Protein AF-A0A969F5T5-F1 (afdb_monomer_lite)

Radius of gyration: 12.94 Å; chains: 1; bounding box: 34×20×30 Å

Secondary structure (DSSP, 8-state):
-EEEEEPPP-SS--TT--SS--S-TTTGGGSTT-EEEEETTS-S-HHHH-HHHHHHHHHHHHTT-

pLDDT: mean 89.47, std 11.22, range [48.88, 98.25]

Sequence (65 aa):
MTVLRAMRNEGARDVMNFANSPTWPELANQFAQGRDVHLAHLTHFIPMQEPELVAKFIQAFDALV

Structure (mmCIF, N/CA/C/O backbone):
data_AF-A0A969F5T5-F1
#
_entry.id   AF-A0A969F5T5-F1
#
loop_
_atom_site.group_PDB
_atom_site.id
_atom_site.type_symbol
_atom_site.label_atom_id
_atom_site.label_alt_id
_atom_site.label_comp_id
_atom_site.label_asym_id
_atom_site.label_entity_id
_atom_site.label_seq_id
_atom_site.pdbx_PDB_ins_code
_atom_site.Cartn_x
_atom_site.Cartn_y
_atom_site.Cartn_z
_atom_site.occupancy
_atom_site.B_iso_or_equiv
_atom_site.auth_seq_id
_atom_site.auth_comp_id
_atom_site.auth_asym_id
_atom_site.auth_atom_id
_atom_site.pdbx_PDB_model_num
ATOM 1 N N . MET A 1 1 ? -4.977 0.687 11.176 1.00 90.56 1 MET A N 1
ATOM 2 C CA . MET A 1 1 ? -4.163 1.211 10.052 1.00 90.56 1 MET A CA 1
ATOM 3 C C . MET A 1 1 ? -4.228 0.207 8.921 1.00 90.56 1 MET A C 1
ATOM 5 O O . MET A 1 1 ? -3.899 -0.947 9.157 1.00 90.56 1 MET A O 1
ATOM 9 N N . THR A 1 2 ? -4.640 0.616 7.724 1.00 95.38 2 THR A N 1
ATOM 10 C CA . THR A 1 2 ? -4.671 -0.270 6.551 1.00 95.38 2 THR A CA 1
ATOM 11 C C . THR A 1 2 ? -3.528 0.093 5.612 1.00 95.38 2 THR A C 1
ATOM 13 O O . THR A 1 2 ? -3.405 1.249 5.218 1.00 95.38 2 THR A O 1
ATOM 16 N N . VAL A 1 3 ? -2.702 -0.886 5.248 1.00 96.31 3 VAL A N 1
ATOM 17 C CA . VAL A 1 3 ? -1.595 -0.735 4.299 1.00 96.31 3 VAL A CA 1
ATOM 18 C C . VAL A 1 3 ? -1.971 -1.455 3.008 1.00 96.31 3 VAL A C 1
ATOM 20 O O . VAL A 1 3 ? -2.099 -2.678 2.988 1.00 96.31 3 VAL A O 1
ATOM 23 N N . LEU A 1 4 ? -2.155 -0.699 1.925 1.00 97.00 4 LEU A N 1
ATOM 24 C CA . LEU A 1 4 ? -2.334 -1.260 0.585 1.00 97.00 4 LEU A CA 1
ATOM 25 C C . LEU A 1 4 ? -0.950 -1.486 -0.034 1.00 97.00 4 LEU A C 1
ATOM 27 O O . LEU A 1 4 ? -0.189 -0.532 -0.211 1.00 97.00 4 LEU A O 1
ATOM 31 N N . ARG A 1 5 ? -0.602 -2.736 -0.348 1.00 96.31 5 ARG A N 1
ATOM 32 C CA . ARG A 1 5 ? 0.681 -3.087 -0.973 1.00 96.31 5 ARG A CA 1
ATOM 33 C C . ARG A 1 5 ? 0.473 -3.609 -2.386 1.00 96.31 5 ARG A C 1
ATOM 35 O O . ARG A 1 5 ? -0.341 -4.494 -2.606 1.00 96.31 5 ARG A O 1
ATOM 42 N N . ALA A 1 6 ? 1.259 -3.079 -3.312 1.00 95.62 6 ALA A N 1
ATOM 43 C CA . ALA A 1 6 ? 1.326 -3.507 -4.705 1.00 95.62 6 ALA A CA 1
ATOM 44 C C . ALA A 1 6 ? 2.045 -4.859 -4.871 1.00 95.62 6 ALA A C 1
ATOM 46 O O . ALA A 1 6 ? 2.537 -5.435 -3.894 1.00 95.62 6 ALA A O 1
ATOM 47 N N . MET A 1 7 ? 2.165 -5.318 -6.117 1.00 93.19 7 MET A N 1
ATOM 48 C CA . MET A 1 7 ? 2.943 -6.498 -6.493 1.00 93.19 7 MET A CA 1
ATOM 49 C C . MET A 1 7 ? 4.374 -6.459 -5.948 1.00 93.19 7 MET A C 1
ATOM 51 O O . MET A 1 7 ? 5.025 -5.413 -5.925 1.00 93.19 7 MET A O 1
ATOM 55 N N . ARG A 1 8 ? 4.881 -7.602 -5.486 1.00 86.44 8 ARG A N 1
ATOM 56 C CA . ARG A 1 8 ? 6.224 -7.716 -4.906 1.00 86.44 8 ARG A CA 1
ATOM 57 C C . ARG A 1 8 ? 7.271 -7.915 -6.003 1.00 86.44 8 ARG A C 1
ATOM 59 O O . ARG A 1 8 ? 7.009 -8.571 -7.000 1.00 86.44 8 ARG A O 1
ATOM 66 N N . ASN A 1 9 ? 8.485 -7.416 -5.774 1.00 80.44 9 ASN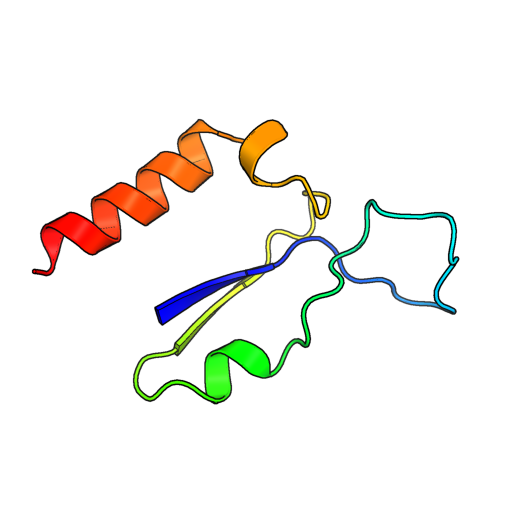 A N 1
ATOM 67 C CA . ASN A 1 9 ? 9.635 -7.853 -6.560 1.00 80.44 9 ASN A CA 1
ATOM 68 C C . ASN A 1 9 ? 10.116 -9.227 -6.054 1.00 80.44 9 ASN A C 1
ATOM 70 O O . ASN A 1 9 ? 10.530 -9.338 -4.898 1.00 80.44 9 ASN A O 1
ATOM 74 N N . GLU A 1 10 ? 10.051 -10.256 -6.897 1.00 72.81 10 GLU A N 1
ATOM 75 C C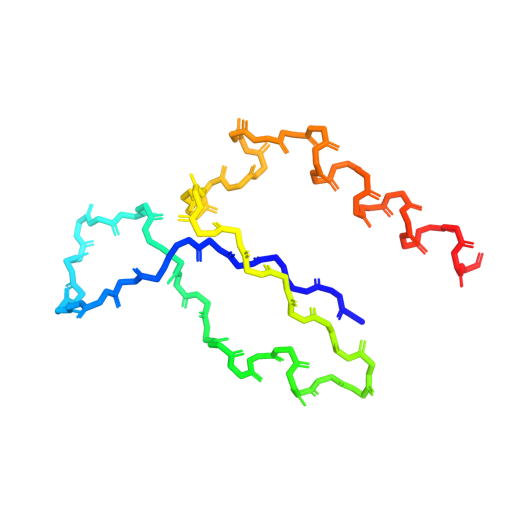A . GLU A 1 10 ? 10.522 -11.615 -6.577 1.00 72.81 10 GLU A CA 1
ATOM 76 C C . GLU A 1 10 ? 12.023 -11.828 -6.864 1.00 72.81 10 GLU A C 1
ATOM 78 O O . GLU A 1 10 ? 12.544 -12.920 -6.650 1.00 72.81 10 GLU A O 1
ATOM 83 N N . GLY A 1 11 ? 12.747 -10.791 -7.301 1.00 74.19 11 GLY A N 1
ATOM 84 C CA . GLY A 1 11 ? 14.166 -10.867 -7.651 1.00 74.19 11 GLY A CA 1
ATOM 85 C C . GLY A 1 11 ? 15.008 -9.696 -7.142 1.00 74.19 11 GLY A C 1
ATOM 86 O O . GLY A 1 11 ? 14.611 -8.934 -6.256 1.00 74.19 11 GLY A O 1
ATOM 87 N N . ALA A 1 12 ? 16.211 -9.557 -7.711 1.00 71.62 12 ALA A N 1
ATOM 88 C CA . ALA A 1 12 ? 17.068 -8.407 -7.449 1.00 71.62 12 ALA A CA 1
ATOM 89 C C . ALA A 1 12 ? 16.304 -7.105 -7.740 1.00 71.62 12 ALA A C 1
ATOM 91 O O . ALA A 1 12 ? 15.535 -7.007 -8.702 1.00 71.62 12 ALA A O 1
ATOM 92 N N . ARG A 1 13 ? 16.495 -6.099 -6.8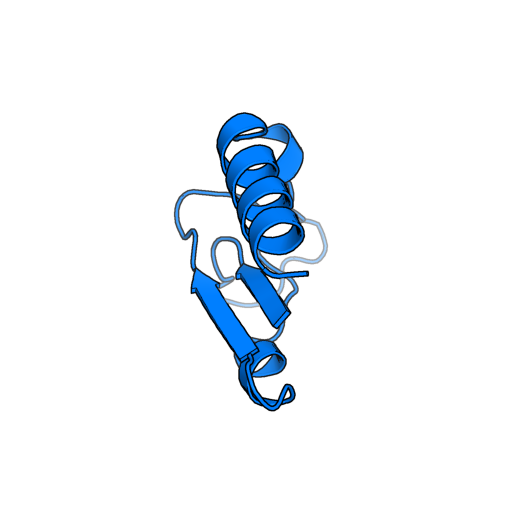83 1.00 69.38 13 ARG A N 1
ATOM 93 C CA . ARG A 1 13 ? 15.869 -4.790 -7.069 1.00 69.38 13 ARG A CA 1
ATOM 94 C C . ARG A 1 13 ? 16.454 -4.151 -8.325 1.00 69.38 13 ARG A C 1
ATOM 96 O O . ARG A 1 13 ? 17.577 -3.661 -8.295 1.00 69.38 13 ARG A O 1
ATOM 103 N N . ASP A 1 14 ? 15.695 -4.173 -9.416 1.00 77.81 14 ASP A N 1
ATOM 104 C CA . ASP A 1 14 ? 15.986 -3.320 -10.559 1.00 77.81 14 ASP A CA 1
ATOM 105 C C . ASP A 1 14 ? 15.739 -1.873 -10.123 1.00 77.81 14 ASP A C 1
ATOM 107 O O . ASP A 1 14 ? 14.610 -1.483 -9.822 1.00 77.81 14 ASP A O 1
ATOM 111 N N . VAL A 1 15 ? 16.823 -1.105 -10.023 1.00 72.62 15 VAL A N 1
ATOM 112 C CA . VAL A 1 15 ? 16.825 0.274 -9.515 1.00 72.62 15 VAL A CA 1
ATOM 113 C C . VAL A 1 15 ? 16.001 1.203 -10.413 1.00 72.62 15 VAL A C 1
ATOM 115 O O . VAL A 1 15 ? 15.543 2.243 -9.948 1.00 72.62 15 VAL A O 1
ATOM 118 N N . MET A 1 16 ? 15.764 0.816 -11.670 1.00 80.94 16 MET A N 1
ATOM 119 C CA . MET A 1 16 ? 14.976 1.595 -12.626 1.00 80.94 16 MET A CA 1
ATOM 120 C C . MET A 1 16 ? 13.505 1.160 -12.710 1.00 80.94 16 MET A C 1
ATOM 122 O O . MET A 1 16 ? 12.716 1.818 -13.388 1.00 80.94 16 MET A O 1
ATOM 126 N N . ASN A 1 17 ? 13.104 0.084 -12.021 1.00 83.00 17 ASN A N 1
ATOM 127 C CA . ASN A 1 17 ? 11.725 -0.397 -12.027 1.00 83.00 17 ASN A CA 1
ATOM 128 C C . ASN A 1 17 ? 10.954 0.067 -10.780 1.00 83.00 17 ASN A C 1
ATOM 130 O O . ASN A 1 17 ? 11.018 -0.543 -9.710 1.00 83.00 17 ASN A O 1
ATOM 134 N N . PHE A 1 18 ? 10.151 1.116 -10.954 1.00 86.31 18 PHE A N 1
ATOM 135 C CA . PHE A 1 18 ? 9.299 1.692 -9.907 1.00 86.31 18 PHE A CA 1
ATOM 136 C C . PHE A 1 18 ? 7.919 1.035 -9.796 1.00 86.31 18 PHE A C 1
ATOM 138 O O . PHE A 1 18 ? 7.102 1.464 -8.984 1.00 86.31 18 PHE A O 1
ATOM 145 N N . ALA A 1 19 ? 7.626 0.014 -10.605 1.00 89.56 19 ALA A N 1
ATOM 146 C CA . ALA A 1 19 ? 6.312 -0.613 -10.611 1.00 89.56 19 ALA A CA 1
ATOM 147 C C . ALA A 1 19 ? 6.100 -1.529 -9.395 1.00 89.56 19 ALA A C 1
ATOM 149 O O . ALA A 1 19 ? 4.974 -1.687 -8.936 1.00 89.56 19 ALA A O 1
ATOM 150 N N . ASN A 1 20 ? 7.154 -2.125 -8.841 1.00 90.75 20 ASN A N 1
ATOM 151 C CA . ASN A 1 20 ? 7.026 -3.043 -7.710 1.00 90.75 20 ASN A CA 1
ATOM 152 C C . ASN A 1 20 ? 6.799 -2.302 -6.388 1.00 90.75 20 ASN A C 1
ATOM 154 O O . ASN A 1 20 ? 7.314 -1.208 -6.172 1.00 90.75 20 ASN A O 1
ATOM 158 N N . SER A 1 21 ? 6.094 -2.940 -5.455 1.00 91.31 21 SER A N 1
ATOM 159 C CA . SER A 1 21 ? 5.914 -2.439 -4.099 1.00 91.31 21 SER A CA 1
ATOM 160 C C . SER A 1 21 ? 7.268 -2.270 -3.404 1.00 91.31 21 SER A C 1
ATOM 162 O O . SER A 1 21 ? 7.995 -3.252 -3.213 1.00 91.31 21 SER A O 1
ATOM 164 N N . PRO A 1 22 ? 7.615 -1.048 -2.966 1.00 89.00 22 PRO A N 1
ATOM 165 C CA . PRO A 1 22 ? 8.774 -0.834 -2.115 1.00 89.00 22 PRO A CA 1
ATOM 166 C C . PRO A 1 22 ? 8.471 -1.163 -0.647 1.00 89.00 22 PRO A C 1
ATOM 168 O O . PRO A 1 22 ? 9.388 -1.152 0.176 1.00 89.00 22 PRO A O 1
ATOM 171 N N . THR A 1 23 ? 7.203 -1.426 -0.320 1.00 92.00 23 THR A N 1
ATOM 172 C CA . THR A 1 23 ? 6.696 -1.551 1.042 1.00 92.00 23 THR A CA 1
ATOM 173 C C . THR A 1 23 ? 7.095 -2.887 1.655 1.00 92.00 23 THR A C 1
ATOM 175 O O . THR A 1 23 ? 6.844 -3.954 1.094 1.00 92.00 23 THR A O 1
ATOM 178 N N . TRP A 1 24 ? 7.690 -2.827 2.845 1.00 93.44 24 TRP A N 1
ATOM 179 C CA . TRP A 1 24 ? 8.041 -4.010 3.624 1.00 93.44 24 TRP A CA 1
ATOM 180 C C . TRP A 1 24 ? 6.775 -4.795 4.028 1.00 93.44 24 TRP A C 1
ATOM 182 O O . TRP A 1 24 ? 5.863 -4.183 4.586 1.00 93.44 24 TRP A O 1
ATOM 192 N N . PRO A 1 25 ? 6.692 -6.122 3.783 1.00 93.00 25 PRO A N 1
ATOM 193 C CA . PRO A 1 25 ? 5.480 -6.899 4.071 1.00 93.00 25 PRO A CA 1
ATOM 194 C C . PRO A 1 25 ? 5.036 -6.899 5.539 1.00 93.00 25 PRO A C 1
ATOM 196 O O . PRO A 1 25 ? 3.847 -6.996 5.810 1.00 93.00 25 PRO A O 1
ATOM 199 N N . GLU A 1 26 ? 5.964 -6.734 6.482 1.00 95.38 26 GLU A N 1
ATOM 200 C CA . GLU A 1 26 ? 5.653 -6.744 7.919 1.00 95.38 26 GLU A CA 1
ATOM 201 C C . GLU A 1 26 ? 5.240 -5.367 8.462 1.00 95.38 26 GLU A C 1
ATOM 203 O O . GLU A 1 26 ? 4.985 -5.227 9.659 1.00 95.38 26 GLU A O 1
ATOM 208 N N . LEU A 1 27 ? 5.175 -4.330 7.615 1.00 96.06 27 LEU A N 1
ATOM 209 C CA . LEU A 1 27 ? 4.865 -2.966 8.052 1.00 96.06 27 LEU A CA 1
ATOM 210 C C . LEU A 1 27 ? 3.509 -2.888 8.763 1.00 96.06 27 LEU A C 1
ATOM 212 O O . LEU A 1 27 ? 3.398 -2.228 9.794 1.00 96.06 27 LEU A O 1
ATOM 216 N N . ALA A 1 28 ? 2.487 -3.571 8.241 1.00 96.75 28 ALA A N 1
ATOM 217 C CA . ALA A 1 28 ? 1.168 -3.584 8.864 1.00 96.75 28 ALA A CA 1
ATOM 218 C C . ALA A 1 28 ? 1.222 -4.166 10.289 1.00 96.75 28 ALA A C 1
ATOM 220 O O . ALA A 1 28 ? 0.582 -3.625 11.186 1.00 96.75 28 ALA A O 1
ATOM 221 N N . ASN A 1 29 ? 2.050 -5.187 10.526 1.00 97.00 29 ASN A N 1
ATOM 222 C CA . ASN A 1 29 ? 2.169 -5.863 11.823 1.00 97.00 29 ASN A CA 1
ATOM 223 C C . ASN A 1 29 ? 2.766 -4.968 12.923 1.00 97.00 29 ASN A C 1
ATOM 225 O O . ASN A 1 29 ? 2.641 -5.282 14.103 1.00 97.00 29 ASN A O 1
ATOM 229 N N . GLN A 1 30 ? 3.378 -3.837 12.556 1.00 97.88 30 GLN A N 1
ATOM 230 C CA . GLN A 1 30 ? 3.892 -2.852 13.512 1.00 97.88 30 GLN A CA 1
ATOM 231 C C . GLN A 1 30 ? 2.786 -1.967 14.118 1.00 97.88 30 GLN A C 1
ATOM 233 O O . GLN A 1 30 ? 3.043 -1.204 15.047 1.00 97.88 30 GLN A O 1
ATOM 238 N N . PHE A 1 31 ? 1.550 -2.058 13.616 1.00 95.44 31 PHE A N 1
ATOM 239 C CA . PHE A 1 31 ? 0.398 -1.323 14.136 1.00 95.44 31 PHE A CA 1
ATOM 240 C C . PHE A 1 31 ? -0.532 -2.255 14.927 1.00 95.44 31 PHE A C 1
ATOM 242 O O . PHE A 1 31 ? -0.883 -3.331 14.4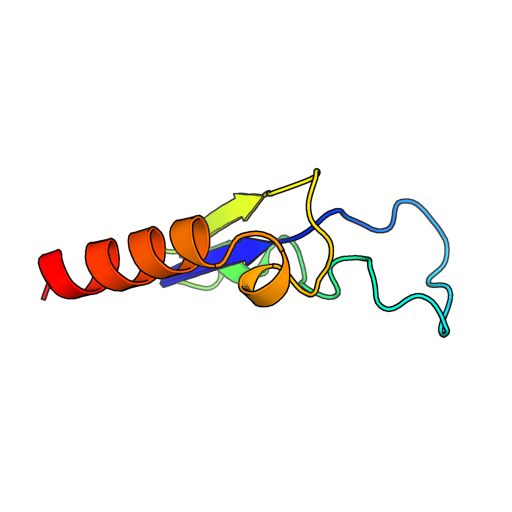53 1.00 95.44 31 PHE A O 1
ATOM 249 N N . ALA A 1 32 ? -1.024 -1.803 16.090 1.00 94.25 32 ALA A N 1
ATOM 250 C CA . ALA A 1 32 ? -1.895 -2.593 16.980 1.00 94.25 32 ALA A CA 1
ATOM 251 C C . ALA A 1 32 ? -3.168 -3.144 16.302 1.00 94.25 32 ALA A C 1
ATOM 253 O O . ALA A 1 32 ? -3.650 -4.217 16.648 1.00 94.25 32 ALA A O 1
ATOM 254 N N . GLN A 1 33 ? -3.704 -2.415 15.322 1.00 92.38 33 GLN A N 1
ATOM 255 C CA . GLN A 1 33 ? -4.814 -2.842 14.460 1.00 92.38 33 GLN A CA 1
ATOM 256 C C . GLN A 1 33 ? -4.413 -2.671 12.991 1.00 92.38 33 GLN A C 1
ATOM 258 O O . GLN A 1 33 ? -5.081 -1.998 12.196 1.00 92.38 33 GLN A O 1
ATOM 263 N N . GLY A 1 34 ? -3.221 -3.164 12.665 1.00 93.88 34 GLY A N 1
ATOM 264 C CA . GLY A 1 34 ? -2.696 -3.188 11.314 1.00 93.88 34 GLY A CA 1
ATOM 265 C C . GLY A 1 34 ? -3.439 -4.180 10.431 1.00 93.88 34 GLY A C 1
ATOM 266 O O . GLY A 1 34 ? -3.707 -5.307 10.837 1.00 93.88 34 GLY A O 1
ATOM 267 N N . ARG A 1 35 ? -3.752 -3.770 9.205 1.00 95.19 35 ARG A N 1
ATOM 268 C CA . ARG A 1 35 ? -4.290 -4.643 8.165 1.00 95.19 35 ARG A CA 1
ATOM 269 C C . ARG A 1 35 ? -3.454 -4.489 6.909 1.00 95.19 35 ARG A C 1
ATOM 271 O O . ARG A 1 35 ? -3.352 -3.389 6.373 1.00 95.19 35 ARG A O 1
ATOM 278 N N . ASP A 1 36 ? -2.903 -5.593 6.432 1.00 96.19 36 ASP A N 1
ATOM 279 C CA . ASP A 1 36 ? -2.233 -5.652 5.139 1.00 96.19 36 ASP A CA 1
ATOM 280 C C . ASP A 1 36 ? -3.228 -6.068 4.050 1.00 96.19 36 ASP A C 1
ATOM 282 O O . ASP A 1 36 ? -3.973 -7.036 4.216 1.00 96.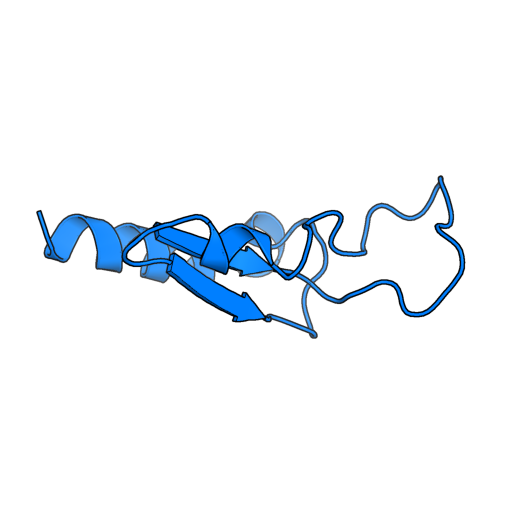19 36 ASP A O 1
ATOM 286 N N . VAL A 1 37 ? -3.268 -5.329 2.941 1.00 96.62 37 VAL A N 1
ATOM 287 C CA . VAL A 1 37 ? -4.051 -5.688 1.753 1.00 96.62 37 VAL A CA 1
ATOM 288 C C . VAL A 1 37 ? -3.106 -5.742 0.566 1.00 96.62 37 VAL A C 1
ATOM 290 O O . VAL A 1 37 ? -2.652 -4.713 0.063 1.00 96.62 37 VAL A O 1
ATOM 293 N N . HIS A 1 38 ? -2.811 -6.957 0.117 1.00 95.81 38 HIS A N 1
ATOM 294 C CA . HIS A 1 38 ? -1.920 -7.191 -1.008 1.00 95.81 38 HIS A CA 1
ATOM 295 C C . HIS A 1 38 ? -2.700 -7.210 -2.330 1.00 95.81 38 HIS A C 1
ATOM 297 O O . HIS A 1 38 ? -3.550 -8.069 -2.551 1.00 95.81 38 HIS A O 1
ATOM 303 N N . LEU A 1 39 ? -2.390 -6.261 -3.208 1.00 96.81 39 LEU A N 1
ATOM 304 C CA . LEU A 1 39 ? -2.990 -6.046 -4.523 1.00 96.81 39 LEU A CA 1
ATOM 305 C C . LEU A 1 39 ? -1.954 -6.418 -5.590 1.00 96.81 39 LEU A C 1
ATOM 307 O O . LEU A 1 39 ? -1.317 -5.558 -6.197 1.00 96.81 39 LEU A O 1
ATOM 311 N N . ALA A 1 40 ? -1.739 -7.724 -5.765 1.00 94.75 40 ALA A N 1
ATOM 312 C CA . ALA A 1 40 ? -0.671 -8.269 -6.607 1.00 94.75 40 ALA A CA 1
ATOM 313 C C . ALA A 1 40 ? -0.822 -7.950 -8.107 1.00 94.75 40 ALA A C 1
ATOM 315 O O . ALA A 1 40 ? 0.120 -8.142 -8.866 1.00 94.75 40 ALA A O 1
ATOM 316 N N . HIS A 1 41 ? -1.990 -7.472 -8.539 1.00 95.75 41 HIS A N 1
ATOM 317 C CA . HIS A 1 41 ? -2.246 -7.036 -9.913 1.00 95.75 41 HIS A CA 1
ATOM 318 C C . HIS A 1 41 ? -1.943 -5.549 -10.148 1.00 95.75 41 HIS A C 1
ATOM 320 O O . HIS A 1 41 ? -2.039 -5.081 -11.281 1.00 95.75 41 HIS A O 1
ATOM 326 N N . LEU A 1 42 ? -1.580 -4.804 -9.100 1.00 96.88 42 LEU A N 1
ATOM 327 C CA . LEU A 1 42 ? -1.291 -3.376 -9.170 1.00 96.88 42 LEU A CA 1
ATOM 328 C C . LEU A 1 42 ? 0.189 -3.089 -8.950 1.00 96.88 42 LEU A C 1
ATOM 330 O O . LEU A 1 42 ? 0.895 -3.791 -8.225 1.00 96.88 42 LEU A O 1
ATOM 334 N N . THR A 1 43 ? 0.638 -2.005 -9.568 1.00 95.19 43 THR A N 1
ATOM 335 C CA . THR A 1 43 ? 1.957 -1.414 -9.365 1.00 95.19 43 THR A CA 1
ATOM 336 C C . THR A 1 43 ? 1.959 -0.517 -8.128 1.00 95.19 43 THR A C 1
ATOM 338 O O . THR A 1 43 ? 0.916 -0.238 -7.539 1.00 95.19 43 THR A O 1
ATOM 341 N N . HIS A 1 44 ? 3.129 -0.009 -7.739 1.00 94.06 44 HIS A N 1
ATOM 342 C CA . HIS A 1 44 ? 3.287 0.978 -6.672 1.00 94.06 44 HIS A CA 1
ATOM 343 C C . HIS A 1 44 ? 2.361 2.199 -6.832 1.00 94.06 44 HIS A C 1
ATOM 345 O O . HIS A 1 44 ? 1.954 2.793 -5.834 1.00 94.06 44 HIS A O 1
ATOM 351 N N . PHE A 1 45 ? 1.953 2.524 -8.063 1.00 96.00 45 PHE A N 1
ATOM 352 C CA . PHE A 1 45 ? 1.029 3.611 -8.391 1.00 96.00 45 PHE A CA 1
ATOM 353 C C . PHE A 1 45 ? -0.453 3.214 -8.239 1.00 96.00 45 PHE A C 1
ATOM 355 O O . PHE A 1 45 ? -1.291 3.581 -9.064 1.00 96.00 45 PHE A O 1
ATOM 362 N N . ILE A 1 46 ? -0.793 2.500 -7.158 1.00 97.06 46 ILE A N 1
ATOM 363 C CA . ILE A 1 46 ? -2.158 2.045 -6.823 1.00 97.06 46 ILE A CA 1
ATOM 364 C C . ILE A 1 46 ? -3.203 3.170 -6.973 1.00 97.06 46 ILE A C 1
ATOM 366 O O . ILE A 1 46 ? -4.209 2.933 -7.642 1.00 97.06 46 ILE A O 1
ATOM 370 N N . PRO A 1 47 ? -2.984 4.403 -6.452 1.00 96.62 47 PRO A N 1
ATOM 371 C CA . PRO A 1 47 ? -3.986 5.468 -6.557 1.00 96.62 47 PRO A CA 1
ATOM 372 C C . PRO A 1 47 ? -4.263 5.935 -7.987 1.00 96.62 47 PRO A C 1
ATOM 374 O O . PRO A 1 47 ? -5.325 6.489 -8.242 1.00 96.62 47 PRO A O 1
ATOM 377 N N . MET A 1 48 ? -3.318 5.735 -8.909 1.00 97.62 48 MET A N 1
ATOM 378 C CA . MET A 1 48 ? -3.482 6.110 -10.315 1.00 97.62 48 MET A CA 1
ATOM 379 C C . MET A 1 48 ? -4.141 4.996 -11.131 1.00 97.62 48 MET 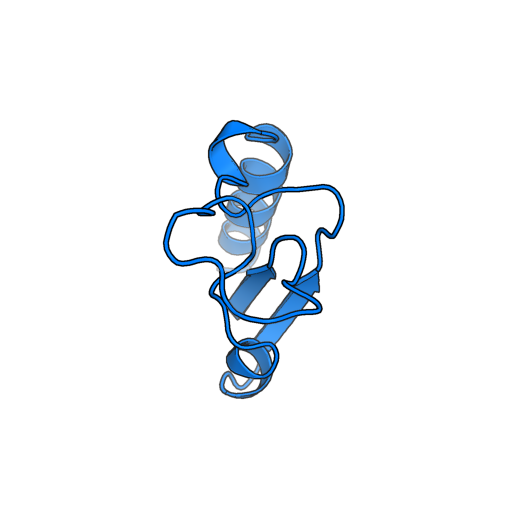A C 1
ATOM 381 O O . MET A 1 48 ? -4.847 5.290 -12.089 1.00 97.62 48 MET A O 1
ATOM 385 N N . GLN A 1 49 ? -3.902 3.730 -10.779 1.00 97.50 49 GLN A N 1
ATOM 386 C CA . GLN A 1 49 ? -4.458 2.590 -11.512 1.00 97.50 49 GLN A CA 1
ATOM 387 C C . GLN A 1 49 ? -5.901 2.274 -11.121 1.00 97.50 49 GLN A C 1
ATOM 389 O O . GLN A 1 49 ? -6.706 1.975 -11.996 1.00 97.50 49 GLN A O 1
ATOM 394 N N . GLU A 1 50 ? -6.222 2.331 -9.827 1.00 98.25 50 GLU A N 1
ATOM 395 C CA . GLU A 1 50 ? -7.568 2.051 -9.315 1.00 98.25 50 GLU A CA 1
ATOM 396 C C . GLU A 1 50 ? -7.985 3.105 -8.273 1.00 98.25 50 GLU A C 1
ATOM 398 O O . GLU A 1 50 ? -8.038 2.824 -7.067 1.00 98.25 50 GLU A O 1
ATOM 403 N N . PRO A 1 51 ? -8.273 4.346 -8.706 1.00 97.81 51 PRO A N 1
ATOM 404 C CA . PRO A 1 51 ? -8.634 5.432 -7.798 1.00 97.81 51 PRO A CA 1
ATOM 405 C C . PRO A 1 51 ? -9.908 5.135 -6.993 1.00 97.81 51 PRO A C 1
ATOM 407 O O . PRO A 1 51 ? -9.980 5.478 -5.811 1.00 97.81 51 PRO A O 1
ATOM 410 N N . GLU A 1 52 ? -10.894 4.444 -7.572 1.00 98.19 52 GLU A N 1
ATOM 411 C CA . GLU A 1 52 ? -12.136 4.078 -6.882 1.00 98.19 52 GLU A CA 1
ATOM 412 C C . GLU A 1 52 ? -11.891 3.084 -5.743 1.00 98.19 52 GLU A C 1
ATOM 414 O O . GLU A 1 52 ? -12.542 3.166 -4.699 1.00 98.19 52 GLU A O 1
ATOM 419 N N . LEU A 1 53 ? -10.952 2.146 -5.918 1.00 96.75 53 LEU A N 1
ATOM 420 C CA . LEU A 1 53 ? -10.560 1.213 -4.863 1.00 96.75 53 LEU A CA 1
ATOM 421 C C . LEU A 1 53 ? -9.957 1.976 -3.681 1.00 96.75 53 LEU A C 1
ATOM 423 O O . LEU A 1 53 ? -10.357 1.762 -2.536 1.00 96.75 53 LEU A O 1
ATOM 427 N N . VAL A 1 54 ? -9.027 2.892 -3.959 1.00 96.75 54 VAL A N 1
ATOM 428 C CA . VAL A 1 54 ? -8.374 3.710 -2.929 1.00 96.75 54 VAL A CA 1
ATOM 429 C C . VAL A 1 54 ? -9.389 4.592 -2.200 1.00 96.75 54 VAL A C 1
ATOM 431 O O . VAL A 1 54 ? -9.388 4.626 -0.969 1.00 96.75 54 VAL A O 1
ATOM 434 N N . ALA A 1 55 ? -10.310 5.229 -2.927 1.00 96.88 55 ALA A N 1
ATOM 435 C CA . ALA A 1 55 ? -11.371 6.042 -2.336 1.00 96.88 55 ALA A CA 1
ATOM 436 C C . ALA A 1 55 ? -12.259 5.236 -1.372 1.00 96.88 55 ALA A C 1
ATOM 438 O O . ALA A 1 55 ? -12.568 5.716 -0.282 1.00 96.88 55 ALA A O 1
ATOM 439 N N . LYS A 1 56 ? -12.613 3.988 -1.717 1.00 96.12 56 LYS A N 1
ATOM 440 C CA . LYS A 1 56 ? -13.380 3.100 -0.823 1.00 96.12 56 LYS A CA 1
ATOM 441 C C . LYS A 1 56 ? -12.640 2.807 0.482 1.00 96.12 56 LYS A C 1
ATOM 443 O O . LYS A 1 56 ? -13.265 2.789 1.538 1.00 96.12 56 LYS A O 1
ATOM 448 N N . PHE A 1 57 ? -11.324 2.591 0.431 1.00 95.00 57 PHE A N 1
ATOM 449 C CA . PHE A 1 57 ? -10.526 2.373 1.643 1.00 95.00 57 PHE A CA 1
ATOM 450 C C . PHE A 1 57 ? -10.440 3.621 2.525 1.00 95.00 57 PHE A C 1
ATOM 452 O O . PHE A 1 57 ? -10.476 3.486 3.746 1.00 95.00 57 PHE A O 1
ATOM 459 N N . ILE A 1 58 ? -10.364 4.812 1.922 1.00 93.69 58 ILE A N 1
ATOM 460 C CA . ILE A 1 58 ? -10.391 6.087 2.654 1.00 93.69 58 ILE A CA 1
ATOM 461 C C . ILE A 1 58 ? -11.759 6.281 3.328 1.00 93.69 58 ILE A C 1
ATOM 463 O O . ILE A 1 58 ? -11.821 6.483 4.533 1.00 93.69 58 ILE A O 1
ATOM 467 N N . GLN A 1 59 ? -12.864 6.109 2.598 1.00 94.38 59 GLN A N 1
ATOM 468 C CA . GLN A 1 59 ? -14.217 6.253 3.159 1.00 94.38 59 GLN A CA 1
ATOM 469 C C . GLN A 1 59 ? -14.514 5.245 4.279 1.00 94.38 59 GLN A C 1
ATOM 471 O O . GLN A 1 59 ? -15.169 5.576 5.264 1.00 94.38 59 GLN A O 1
ATOM 476 N N . ALA A 1 60 ? -14.027 4.008 4.147 1.00 86.38 60 ALA A N 1
ATOM 477 C CA . ALA A 1 60 ? -14.181 2.990 5.183 1.00 86.38 60 ALA A CA 1
ATOM 478 C C . ALA A 1 60 ? -13.441 3.344 6.486 1.00 86.38 60 ALA A C 1
ATOM 480 O O . ALA A 1 60 ? -13.806 2.827 7.540 1.00 86.38 60 ALA A O 1
ATOM 481 N N . PHE A 1 61 ? -12.412 4.196 6.425 1.00 76.00 61 PHE A N 1
ATOM 482 C CA . PHE A 1 61 ? -11.763 4.742 7.614 1.00 76.00 61 PHE A CA 1
ATOM 483 C C . PHE A 1 61 ? -12.635 5.816 8.274 1.00 76.00 61 PHE A C 1
ATOM 485 O O . PHE A 1 61 ? -12.868 5.732 9.476 1.00 76.00 61 PHE A O 1
ATOM 492 N N . ASP A 1 62 ? -13.177 6.753 7.493 1.00 65.31 62 ASP A N 1
ATOM 493 C CA . ASP A 1 62 ? -14.009 7.854 8.004 1.00 65.31 62 ASP A CA 1
ATOM 494 C C . ASP A 1 62 ? -15.296 7.364 8.693 1.00 65.31 62 ASP A C 1
ATOM 496 O O . ASP A 1 62 ? -15.780 7.993 9.625 1.00 65.31 62 ASP A O 1
ATOM 500 N N . ALA A 1 63 ? -15.840 6.216 8.277 1.00 61.94 63 ALA A N 1
ATOM 501 C CA . ALA A 1 63 ? -17.044 5.628 8.872 1.00 61.94 63 ALA A CA 1
ATOM 502 C C . ALA A 1 63 ? -16.834 4.994 10.268 1.00 61.94 63 ALA A C 1
ATOM 504 O O . ALA A 1 63 ? -17.797 4.510 10.865 1.00 61.94 63 ALA A O 1
ATOM 505 N N . LEU A 1 64 ? -15.594 4.938 10.765 1.00 53.06 64 LEU A N 1
ATOM 506 C CA . LEU A 1 64 ? -15.224 4.321 12.047 1.00 53.06 64 LEU A CA 1
ATOM 507 C C . LEU A 1 64 ? -14.749 5.340 13.098 1.00 53.06 64 LEU A C 1
ATOM 509 O O . LEU A 1 64 ? -14.264 4.919 14.153 1.00 53.06 64 LEU A O 1
ATOM 513 N N . VAL A 1 65 ? -14.869 6.643 12.818 1.00 48.88 65 VAL A N 1
ATOM 514 C CA . VAL A 1 65 ? -14.442 7.742 13.702 1.00 48.88 65 VAL A CA 1
ATOM 515 C C . VAL A 1 65 ? -15.625 8.597 14.137 1.00 48.88 65 VAL A C 1
ATOM 517 O O . VAL A 1 65 ? -16.526 8.832 13.303 1.00 48.88 65 VAL A O 1
#

Foldseek 3Di:
DEDEAEAADPDDDPVPDQFHGPDDQCPQVVDPNRHYDYDDVGGPVCCVPCVVVVVVVVVVVVVVD